Protein AF-A0AAU3U9R3-F1 (afdb_monomer)

Radius of gyration: 22.2 Å; Cα contacts (8 Å, |Δi|>4): 68; chains: 1; bounding box: 33×42×73 Å

Nearest PDB structures (foldseek):
  4l62-assembly1_C  TM=4.046E-01  e=1.860E+00  Pseudomonas aeruginosa PAO1

Secondary structure (DSSP, 8-state):
--SSHHHHHHHHHHHHHHTGGGT-GGGHHHHHHHHHHHHHHHHHHHHHTT---TTHHHHHHHHHHHHHHHHHH-TTTS-HHHHHHIIIIIIIIIIISS---TT-------PPPPPPPP-

Foldseek 3Di:
DPLDDVVLVVLVVLCVLQVCCVPDVVSVVVNVCVLVVQLVVQVVVCVVVVFDDPCSSVVSSVLVVVLSVCCNVCVPPCHSVNSVCCCPPPPCVPPGPPPPDVPPDPPPDDDDDDDDDDD

Solvent-accessible surface area (backbone atoms only — not comparable to full-atom values): 7079 Å² total; per-residue (Å²): 93,56,68,49,72,72,34,34,53,54,41,50,55,50,49,67,43,48,59,52,26,80,80,35,74,89,33,35,67,59,34,50,52,56,56,50,50,45,36,55,52,33,41,58,50,33,56,76,67,70,49,87,58,88,62,48,35,60,53,49,33,54,52,49,50,54,52,34,53,49,28,70,77,32,54,92,77,45,43,48,66,56,57,51,45,49,51,56,67,58,41,53,62,61,74,58,67,56,79,85,67,88,78,77,66,81,89,68,77,86,74,83,78,82,84,78,82,88,129

Structure (mmCIF, N/CA/C/O backbone):
data_AF-A0AAU3U9R3-F1
#
_entry.id   AF-A0AAU3U9R3-F1
#
loop_
_atom_site.group_PDB
_atom_site.id
_atom_site.type_symbol
_atom_site.label_atom_id
_atom_site.label_alt_id
_atom_site.label_comp_id
_atom_site.label_asym_id
_atom_site.label_entity_id
_atom_site.label_seq_id
_atom_site.pdbx_PDB_ins_code
_atom_site.Cartn_x
_atom_site.Cartn_y
_atom_site.Cartn_z
_atom_site.occupancy
_atom_site.B_iso_or_equiv
_atom_site.auth_seq_id
_atom_site.auth_comp_id
_atom_site.auth_asym_id
_atom_site.auth_atom_id
_atom_site.pdbx_PDB_model_num
ATOM 1 N N . MET A 1 1 ? -1.346 -3.817 -5.355 1.00 83.19 1 MET A N 1
ATOM 2 C CA . MET A 1 1 ? -1.047 -5.153 -4.776 1.00 83.19 1 MET A CA 1
ATOM 3 C C . MET A 1 1 ? -1.165 -6.195 -5.872 1.00 83.19 1 MET A C 1
ATOM 5 O O . MET A 1 1 ? -2.249 -6.282 -6.438 1.00 83.19 1 MET A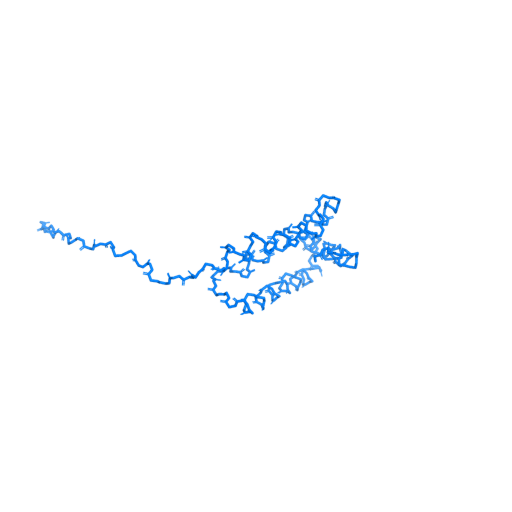 O 1
ATOM 9 N N . PRO A 1 2 ? -0.127 -7.009 -6.122 1.00 88.00 2 PRO A N 1
ATOM 10 C CA . PRO A 1 2 ? -0.076 -7.974 -7.224 1.00 88.00 2 PRO A CA 1
ATOM 11 C C . PRO A 1 2 ? -0.925 -9.225 -6.925 1.00 88.00 2 PRO A C 1
ATOM 13 O O . PRO A 1 2 ? -0.417 -10.299 -6.619 1.00 88.00 2 PRO A O 1
ATOM 16 N N . LEU A 1 3 ? -2.252 -9.072 -6.921 1.00 87.75 3 LEU A N 1
ATOM 17 C CA . LEU A 1 3 ? -3.200 -10.158 -6.622 1.00 87.75 3 LEU A CA 1
ATOM 18 C C . LEU A 1 3 ? -3.615 -10.965 -7.860 1.00 87.75 3 LEU A C 1
ATOM 20 O O . LEU A 1 3 ? -4.190 -12.045 -7.716 1.00 87.75 3 LEU A O 1
ATOM 24 N N . ASP A 1 4 ? -3.350 -10.412 -9.038 1.00 90.75 4 ASP A N 1
ATOM 25 C CA . ASP A 1 4 ? -3.533 -10.988 -10.365 1.00 90.75 4 ASP A CA 1
ATOM 26 C C . ASP A 1 4 ? -2.598 -10.263 -11.349 1.00 90.75 4 ASP A C 1
ATOM 28 O O . ASP A 1 4 ? -1.938 -9.295 -10.963 1.00 90.75 4 ASP A O 1
ATOM 32 N N . ALA A 1 5 ? -2.529 -10.742 -12.595 1.00 88.50 5 ALA A N 1
ATOM 33 C CA . ALA A 1 5 ? -1.587 -10.251 -13.604 1.00 88.50 5 ALA A CA 1
ATOM 34 C C . ALA A 1 5 ? -1.684 -8.732 -13.823 1.00 88.50 5 ALA A C 1
ATOM 36 O O . ALA A 1 5 ? -0.678 -8.041 -13.727 1.00 88.50 5 ALA A O 1
ATOM 37 N N . ALA A 1 6 ? -2.898 -8.197 -13.990 1.00 93.31 6 ALA A N 1
ATOM 38 C CA . ALA A 1 6 ? -3.089 -6.764 -14.211 1.00 93.31 6 ALA A CA 1
ATOM 39 C C . ALA A 1 6 ? -2.547 -5.928 -13.041 1.00 93.31 6 ALA A C 1
ATOM 41 O O . ALA A 1 6 ? -1.850 -4.938 -13.240 1.00 93.31 6 ALA A O 1
ATOM 42 N N . ARG A 1 7 ? -2.803 -6.351 -11.796 1.00 91.81 7 ARG A N 1
ATOM 43 C CA . ARG A 1 7 ? -2.304 -5.608 -10.628 1.00 91.81 7 ARG A CA 1
ATOM 44 C C . ARG A 1 7 ? -0.826 -5.871 -10.357 1.00 91.81 7 ARG A C 1
ATOM 46 O O . ARG A 1 7 ? -0.220 -5.127 -9.582 1.00 91.81 7 ARG A O 1
ATOM 53 N N . ALA A 1 8 ? -0.250 -6.928 -10.925 1.00 90.94 8 ALA A N 1
ATOM 54 C CA . ALA A 1 8 ? 1.190 -7.142 -10.912 1.00 90.94 8 ALA A CA 1
ATOM 55 C C . ALA A 1 8 ? 1.887 -6.115 -11.806 1.00 90.94 8 ALA A C 1
ATOM 57 O O . ALA A 1 8 ? 2.818 -5.466 -11.335 1.00 90.94 8 ALA A O 1
ATOM 58 N N . ASP A 1 9 ? 1.350 -5.872 -13.002 1.00 92.25 9 ASP A N 1
ATOM 59 C CA . ASP A 1 9 ? 1.843 -4.833 -13.910 1.00 92.25 9 ASP A CA 1
ATOM 60 C C . ASP A 1 9 ? 1.713 -3.437 -13.281 1.00 92.25 9 ASP A C 1
ATOM 62 O O . ASP A 1 9 ? 2.687 -2.691 -13.216 1.00 92.25 9 ASP A O 1
ATOM 66 N N . GLU A 1 10 ? 0.553 -3.106 -12.698 1.00 92.00 10 GLU A N 1
ATOM 67 C CA . GLU A 1 10 ? 0.368 -1.844 -11.958 1.00 92.00 10 GLU A CA 1
ATOM 68 C C . GLU A 1 10 ? 1.373 -1.691 -10.803 1.00 92.00 10 GLU A C 1
ATOM 70 O O . GLU A 1 10 ? 1.873 -0.600 -10.534 1.00 92.00 10 GLU A O 1
ATOM 75 N N . THR A 1 11 ? 1.678 -2.791 -10.106 1.00 92.38 11 THR A N 1
ATOM 76 C CA . THR A 1 11 ? 2.650 -2.787 -9.006 1.00 92.38 11 THR A CA 1
ATOM 77 C C . THR A 1 11 ? 4.075 -2.563 -9.520 1.00 92.38 11 THR A C 1
ATOM 79 O O . THR A 1 11 ? 4.844 -1.862 -8.865 1.00 92.38 11 THR A O 1
ATOM 82 N N . ALA A 1 12 ? 4.432 -3.135 -10.672 1.00 91.25 12 ALA A N 1
ATOM 83 C CA . ALA A 1 12 ? 5.728 -2.907 -11.300 1.00 91.25 12 ALA A CA 1
ATOM 84 C C . ALA A 1 12 ? 5.890 -1.431 -11.687 1.00 91.25 12 ALA A C 1
ATOM 86 O O . ALA A 1 12 ? 6.862 -0.802 -11.275 1.00 91.25 12 ALA A O 1
ATOM 87 N N . VAL A 1 13 ? 4.882 -0.853 -12.348 1.00 90.62 13 VAL A N 1
ATOM 88 C CA . VAL A 1 13 ? 4.856 0.574 -12.707 1.00 90.62 13 VAL A CA 1
ATOM 89 C C . VAL A 1 13 ? 4.996 1.452 -11.462 1.00 90.62 13 VAL A C 1
ATOM 91 O O . VAL A 1 13 ? 5.808 2.372 -11.435 1.00 90.62 13 VAL A O 1
ATOM 94 N N . TRP A 1 14 ? 4.258 1.144 -10.392 1.00 91.19 14 TRP A N 1
ATOM 95 C CA . TRP A 1 14 ? 4.385 1.866 -9.125 1.00 91.19 14 TRP A CA 1
ATOM 96 C C . TRP A 1 14 ? 5.829 1.871 -8.593 1.00 91.19 14 TRP A C 1
ATOM 98 O O . TRP A 1 14 ? 6.338 2.927 -8.219 1.00 91.19 14 TRP A O 1
ATOM 108 N N . LEU A 1 15 ? 6.513 0.721 -8.599 1.00 91.44 15 LEU A N 1
ATOM 109 C CA . LEU A 1 15 ? 7.907 0.612 -8.147 1.00 91.44 15 LEU A CA 1
ATOM 110 C C . LEU A 1 15 ? 8.890 1.357 -9.060 1.00 91.44 15 LEU A C 1
ATOM 112 O O . LEU A 1 15 ? 9.844 1.955 -8.558 1.00 91.44 15 LEU A O 1
ATOM 116 N N . GLU A 1 16 ? 8.650 1.344 -10.370 1.00 90.94 16 GLU A N 1
ATOM 117 C CA . GLU A 1 16 ? 9.454 2.058 -11.368 1.00 90.94 16 GLU A CA 1
ATOM 118 C C . GLU A 1 16 ? 9.388 3.581 -11.210 1.00 90.94 16 GLU A C 1
ATOM 120 O O . GLU A 1 16 ? 10.342 4.262 -11.571 1.00 90.94 16 GLU A O 1
ATOM 125 N N . PHE A 1 17 ? 8.326 4.123 -10.608 1.00 89.56 17 PHE A N 1
ATOM 126 C CA . PHE A 1 17 ? 8.250 5.544 -10.251 1.00 89.56 17 PHE A CA 1
ATOM 127 C C . PHE A 1 17 ? 8.727 5.824 -8.821 1.00 89.56 17 PHE A C 1
ATOM 129 O O . PHE A 1 17 ? 9.489 6.765 -8.591 1.00 89.56 17 PHE A O 1
ATOM 136 N N . ALA A 1 18 ? 8.322 5.001 -7.852 1.00 90.12 18 ALA A N 1
ATOM 137 C CA . ALA A 1 18 ? 8.589 5.251 -6.437 1.00 90.12 18 ALA A CA 1
ATOM 138 C C . ALA A 1 18 ? 10.077 5.119 -6.068 1.00 90.12 18 ALA A C 1
ATOM 140 O O . ALA A 1 18 ? 10.581 5.877 -5.237 1.00 90.12 18 ALA A O 1
ATOM 141 N N . LEU A 1 19 ? 10.803 4.164 -6.664 1.00 90.94 19 LEU A N 1
ATOM 142 C CA . LEU A 1 19 ? 12.216 3.948 -6.334 1.00 90.94 19 LEU A CA 1
ATOM 143 C C . LEU A 1 19 ? 13.139 5.031 -6.918 1.00 90.94 19 LEU A C 1
ATOM 145 O O . LEU A 1 19 ? 13.958 5.558 -6.153 1.00 90.94 19 LEU A O 1
ATOM 149 N N . PRO A 1 20 ? 13.038 5.406 -8.210 1.00 94.88 20 PRO A N 1
ATOM 150 C CA . PRO A 1 20 ? 13.941 6.399 -8.791 1.00 94.88 20 PRO A CA 1
ATOM 151 C C . PRO A 1 20 ? 13.701 7.823 -8.283 1.00 94.88 20 PRO A C 1
ATOM 153 O O . PRO A 1 20 ? 14.651 8.603 -8.231 1.00 94.88 20 PRO A O 1
ATOM 156 N N . ALA A 1 21 ? 12.493 8.149 -7.804 1.00 94.69 21 ALA A N 1
ATOM 157 C CA . ALA A 1 21 ? 12.181 9.448 -7.197 1.00 94.69 21 ALA A CA 1
ATOM 158 C C . ALA A 1 21 ? 13.087 9.829 -6.011 1.00 94.69 21 ALA A C 1
ATOM 160 O O . ALA A 1 21 ? 13.235 11.003 -5.683 1.00 94.69 21 ALA A O 1
ATOM 161 N N . ARG A 1 22 ? 13.768 8.854 -5.390 1.00 92.75 22 ARG A N 1
ATOM 162 C CA . ARG A 1 22 ? 14.773 9.106 -4.342 1.00 92.75 22 ARG A CA 1
ATOM 163 C C . ARG A 1 22 ? 16.005 9.864 -4.840 1.00 92.75 22 ARG A C 1
ATOM 165 O O . ARG A 1 22 ? 16.734 10.432 -4.031 1.00 92.75 22 ARG A O 1
ATOM 172 N N . THR A 1 23 ? 16.276 9.798 -6.138 1.00 96.25 23 THR A N 1
ATOM 173 C CA . THR A 1 23 ? 17.460 10.385 -6.778 1.00 96.25 23 THR A CA 1
ATOM 174 C C . THR A 1 23 ? 17.116 11.282 -7.961 1.00 96.25 23 THR A C 1
ATOM 176 O O . THR A 1 23 ? 17.973 12.051 -8.385 1.00 96.25 23 THR A O 1
ATOM 179 N N . ASP A 1 24 ? 15.888 11.204 -8.473 1.00 95.56 24 ASP A N 1
ATOM 180 C CA . ASP A 1 24 ? 15.375 12.053 -9.543 1.00 95.56 24 ASP A CA 1
ATOM 181 C C . ASP A 1 24 ? 14.254 12.972 -9.018 1.00 95.56 24 ASP A C 1
ATOM 183 O O . ASP A 1 24 ? 13.118 12.521 -8.833 1.00 95.56 24 ASP A O 1
ATOM 187 N N . PRO A 1 25 ? 14.542 14.270 -8.798 1.00 93.00 25 PRO A N 1
ATOM 188 C CA . PRO A 1 25 ? 13.549 15.236 -8.340 1.00 93.00 25 PRO A CA 1
ATOM 189 C C . PRO A 1 25 ? 12.346 15.388 -9.278 1.00 93.00 25 PRO A C 1
ATOM 191 O O . PRO A 1 25 ? 11.276 15.776 -8.813 1.00 93.00 25 PRO A O 1
ATOM 194 N N . ALA A 1 26 ? 12.484 15.084 -10.575 1.00 94.50 26 ALA A N 1
ATOM 195 C CA . ALA A 1 26 ? 11.384 15.193 -11.533 1.00 94.50 26 ALA A CA 1
ATOM 196 C C . ALA A 1 26 ? 10.257 14.187 -11.253 1.00 94.50 26 ALA A C 1
ATOM 198 O O . ALA A 1 26 ? 9.118 14.409 -11.660 1.00 94.50 26 ALA A O 1
ATOM 199 N N . LEU A 1 27 ? 10.559 13.104 -10.531 1.00 94.12 27 LEU A N 1
ATOM 200 C CA . LEU A 1 27 ? 9.593 12.079 -10.138 1.00 94.12 27 LEU A CA 1
ATOM 201 C C . LEU A 1 27 ? 9.035 12.290 -8.723 1.00 94.12 27 LEU A C 1
ATOM 203 O O . LEU A 1 27 ? 8.169 11.529 -8.294 1.00 94.12 27 LEU A O 1
ATOM 207 N N . GLY A 1 28 ? 9.502 13.314 -7.998 1.00 92.62 28 GLY A N 1
ATOM 208 C CA . GLY A 1 28 ? 9.126 13.555 -6.602 1.00 92.62 28 GLY A CA 1
ATOM 209 C C . GLY A 1 28 ? 7.620 13.733 -6.410 1.00 92.62 28 GLY A C 1
ATOM 210 O O . GLY A 1 28 ? 7.025 13.044 -5.589 1.00 92.62 28 GLY A O 1
ATOM 211 N N . SER A 1 29 ? 6.980 14.567 -7.235 1.00 93.81 29 SER A N 1
ATOM 212 C CA . SER A 1 29 ? 5.532 14.805 -7.142 1.00 93.81 29 SER A CA 1
ATOM 213 C C . SER A 1 29 ? 4.699 13.548 -7.402 1.00 93.81 29 SER A C 1
ATOM 215 O O . SER A 1 29 ? 3.671 13.352 -6.761 1.00 93.81 29 SER A O 1
ATOM 217 N N . ILE A 1 30 ? 5.150 12.680 -8.313 1.00 91.56 30 ILE A N 1
ATOM 218 C CA . ILE A 1 30 ? 4.489 11.402 -8.603 1.00 91.56 30 ILE A CA 1
ATOM 219 C C . ILE A 1 30 ? 4.629 10.467 -7.399 1.00 91.56 30 ILE A C 1
ATOM 221 O O . ILE A 1 30 ? 3.662 9.829 -6.993 1.00 91.56 30 ILE A O 1
ATOM 225 N N . ALA A 1 31 ? 5.820 10.387 -6.802 1.00 90.81 31 ALA A N 1
ATOM 226 C CA . ALA A 1 31 ? 6.040 9.568 -5.615 1.00 90.81 31 ALA A CA 1
ATOM 227 C C . ALA A 1 31 ? 5.196 10.040 -4.419 1.00 90.81 31 ALA A C 1
ATOM 229 O O . ALA A 1 31 ? 4.625 9.198 -3.723 1.00 90.81 31 ALA A O 1
ATOM 230 N N . ASP A 1 32 ? 5.065 11.354 -4.226 1.00 93.31 32 ASP A N 1
ATOM 231 C CA . ASP A 1 32 ? 4.208 11.944 -3.194 1.00 93.31 32 ASP A CA 1
ATOM 232 C C . ASP A 1 32 ? 2.729 11.603 -3.436 1.00 93.31 32 ASP A C 1
ATOM 234 O O . ASP A 1 32 ? 2.044 11.132 -2.529 1.00 93.31 32 ASP A O 1
ATOM 238 N N . GLU A 1 33 ? 2.242 11.724 -4.676 1.00 93.75 33 GLU A N 1
ATOM 239 C CA . GLU A 1 33 ? 0.862 11.360 -5.024 1.00 93.75 33 GLU A CA 1
ATOM 240 C C . GLU A 1 33 ? 0.573 9.876 -4.750 1.00 93.75 33 GLU A C 1
ATOM 242 O O . GLU A 1 33 ? -0.462 9.522 -4.178 1.00 93.75 33 GLU A O 1
ATOM 247 N N . LEU A 1 34 ? 1.504 8.990 -5.106 1.00 91.00 34 LEU A N 1
ATOM 248 C CA . LEU A 1 34 ? 1.386 7.558 -4.839 1.00 91.00 34 LEU A CA 1
ATOM 249 C C . LEU A 1 34 ? 1.384 7.256 -3.329 1.00 91.00 34 LEU A C 1
ATOM 251 O O . LEU A 1 34 ? 0.614 6.410 -2.860 1.00 91.00 34 LEU A O 1
ATOM 255 N N . HIS A 1 35 ? 2.224 7.959 -2.568 1.00 92.38 35 HIS A N 1
ATOM 256 C CA . HIS A 1 35 ? 2.327 7.849 -1.115 1.00 92.38 35 HIS A CA 1
ATOM 257 C C . HIS A 1 35 ? 1.040 8.302 -0.405 1.00 92.38 35 HIS A C 1
ATOM 259 O O . HIS A 1 35 ? 0.538 7.607 0.490 1.00 92.38 35 HIS A O 1
ATOM 265 N N . ASP A 1 36 ? 0.477 9.431 -0.828 1.00 95.44 36 ASP A N 1
ATOM 266 C CA . ASP A 1 36 ? -0.748 10.010 -0.274 1.00 95.44 36 ASP A CA 1
ATOM 267 C C . ASP A 1 36 ? -1.997 9.238 -0.707 1.00 95.44 36 ASP A C 1
ATOM 269 O O . ASP A 1 36 ? -2.936 9.046 0.077 1.00 95.44 36 ASP A O 1
ATOM 273 N N . GLY A 1 37 ? -2.004 8.723 -1.937 1.00 93.88 37 GLY A N 1
ATOM 274 C CA . GLY A 1 37 ? -3.076 7.886 -2.462 1.00 93.88 37 GLY A CA 1
ATOM 275 C C . GLY A 1 37 ? -3.281 6.628 -1.618 1.00 93.88 37 GLY A C 1
ATOM 276 O O . GLY A 1 37 ? -4.414 6.306 -1.242 1.00 93.88 37 GLY A O 1
ATOM 277 N N . LEU A 1 38 ? -2.194 5.949 -1.233 1.00 93.19 38 LEU A N 1
ATOM 278 C CA . LEU A 1 38 ? -2.280 4.772 -0.367 1.00 93.19 38 LEU A CA 1
ATOM 279 C C . LEU A 1 38 ? -2.838 5.117 1.019 1.00 93.19 38 LEU A C 1
ATOM 281 O O . LEU A 1 38 ? -3.698 4.393 1.528 1.00 93.19 38 LEU A O 1
ATOM 285 N N . ARG A 1 39 ? -2.403 6.234 1.613 1.00 96.12 39 ARG A N 1
ATOM 286 C CA . ARG A 1 39 ? -2.915 6.720 2.907 1.00 96.12 39 ARG A CA 1
ATOM 287 C C . ARG A 1 39 ? -4.388 7.057 2.837 1.00 96.12 39 ARG A C 1
ATOM 289 O O . ARG A 1 39 ? -5.142 6.624 3.697 1.00 96.12 39 ARG A O 1
ATOM 296 N N . THR A 1 40 ? -4.816 7.724 1.774 1.00 97.06 40 THR A N 1
ATOM 297 C CA . THR A 1 40 ? -6.227 8.036 1.530 1.00 97.06 40 THR A CA 1
ATOM 298 C C . THR A 1 40 ? -7.079 6.766 1.474 1.00 97.06 40 THR A C 1
ATOM 300 O O . THR A 1 40 ? -8.176 6.713 2.031 1.00 97.06 40 THR A O 1
ATOM 303 N N . VAL A 1 41 ? -6.590 5.713 0.813 1.00 93.62 41 VAL A N 1
ATOM 304 C CA . VAL A 1 41 ? -7.293 4.422 0.755 1.00 93.62 41 VAL A CA 1
ATOM 305 C C . VAL A 1 41 ? -7.297 3.725 2.117 1.00 93.62 41 VAL A C 1
ATOM 307 O O . VAL A 1 41 ? -8.339 3.207 2.526 1.00 93.62 41 VAL A O 1
ATOM 310 N N . ALA A 1 42 ? -6.163 3.716 2.820 1.00 92.94 42 ALA A N 1
ATOM 311 C CA . ALA A 1 42 ? -6.033 3.128 4.148 1.00 92.94 42 ALA A CA 1
ATOM 312 C C . ALA A 1 42 ? -6.979 3.799 5.156 1.00 92.94 42 ALA A C 1
ATOM 314 O O . ALA A 1 42 ? -7.712 3.105 5.857 1.00 92.94 42 ALA A O 1
ATOM 315 N N . ASP A 1 43 ? -7.025 5.128 5.163 1.00 93.94 43 ASP A N 1
ATOM 316 C CA . ASP A 1 43 ? -7.877 5.942 6.029 1.00 93.94 43 ASP A CA 1
ATOM 317 C C . ASP A 1 43 ? -9.363 5.638 5.793 1.00 93.94 43 ASP A C 1
ATOM 319 O O . ASP A 1 43 ? -10.077 5.199 6.694 1.00 93.94 43 ASP A O 1
ATOM 323 N N . ARG A 1 44 ? -9.802 5.672 4.526 1.00 94.50 44 ARG A N 1
ATOM 324 C CA . ARG A 1 44 ? -11.177 5.310 4.131 1.00 94.50 44 ARG A CA 1
ATOM 325 C C . ARG A 1 44 ? -11.565 3.882 4.511 1.00 94.50 44 ARG A C 1
ATOM 327 O O . ARG A 1 44 ? -12.752 3.598 4.702 1.00 94.50 44 ARG A O 1
ATOM 334 N N . LEU A 1 45 ? -10.614 2.947 4.527 1.00 90.94 45 LEU A N 1
ATOM 335 C CA . LEU A 1 45 ? -10.874 1.574 4.954 1.00 90.94 45 LEU A CA 1
ATOM 336 C C . LEU A 1 45 ? -11.043 1.499 6.474 1.00 90.94 45 LEU A C 1
ATOM 338 O O . LEU A 1 45 ? -11.963 0.835 6.949 1.00 90.94 45 LEU A O 1
ATOM 342 N N . LEU A 1 46 ? -10.185 2.184 7.226 1.00 90.62 46 LEU A N 1
ATOM 343 C CA . LEU A 1 46 ? -10.246 2.241 8.686 1.00 90.62 46 LEU A CA 1
ATOM 344 C C . LEU A 1 46 ? -11.531 2.919 9.167 1.00 90.62 46 LEU A C 1
ATOM 346 O O . LEU A 1 46 ? -12.185 2.390 10.066 1.00 90.62 46 LEU A O 1
ATOM 350 N N . ASP A 1 47 ? -11.963 3.986 8.496 1.00 90.69 47 ASP A N 1
ATOM 351 C CA . ASP A 1 47 ? -13.242 4.651 8.751 1.00 90.69 47 ASP A CA 1
ATOM 352 C C . ASP A 1 47 ? -14.430 3.707 8.564 1.00 90.69 47 ASP A C 1
ATOM 354 O O . ASP A 1 47 ? -15.288 3.589 9.442 1.00 90.69 47 ASP A O 1
ATOM 358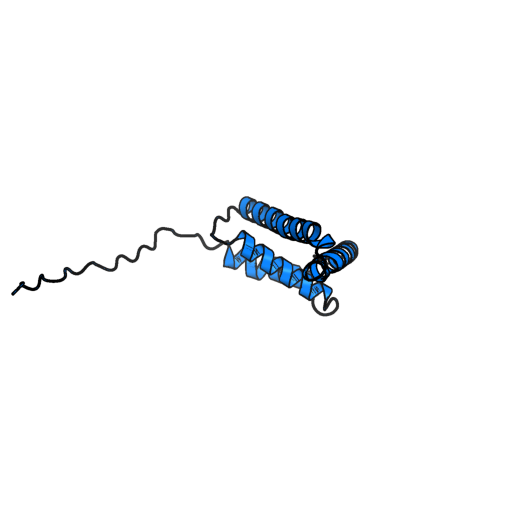 N N . ARG A 1 48 ? -14.461 2.953 7.457 1.00 90.06 48 ARG A N 1
ATOM 359 C CA . ARG A 1 48 ? -15.505 1.940 7.215 1.00 90.06 48 ARG A CA 1
ATOM 360 C C . ARG A 1 48 ? -15.518 0.837 8.267 1.00 90.06 48 ARG A C 1
ATOM 362 O O . ARG A 1 48 ? -16.568 0.259 8.531 1.00 90.06 48 ARG A O 1
ATOM 369 N N . LEU A 1 49 ? -14.364 0.542 8.855 1.00 87.44 49 LEU A N 1
ATOM 370 C CA . LEU A 1 49 ? -14.219 -0.419 9.944 1.00 87.44 49 LEU A CA 1
ATOM 371 C C . LEU A 1 49 ? -14.425 0.219 11.329 1.00 87.44 49 LEU A C 1
ATOM 373 O O . LEU A 1 49 ? -14.301 -0.479 12.334 1.00 87.44 49 LEU A O 1
ATOM 377 N N . SER A 1 50 ? -14.750 1.518 11.393 1.00 88.62 50 SER A N 1
ATOM 378 C CA . SER A 1 50 ? -14.908 2.296 12.631 1.00 88.62 50 SER A CA 1
ATOM 379 C C . SER A 1 50 ? -13.684 2.221 13.551 1.00 88.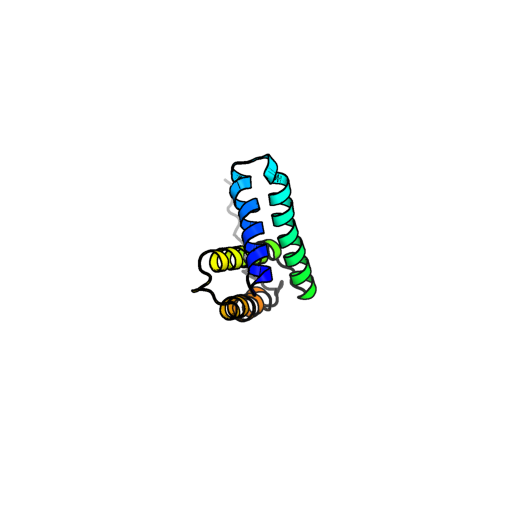62 50 SER A C 1
ATOM 381 O O . SER A 1 50 ? -13.792 2.197 14.777 1.00 88.62 50 SER A O 1
ATOM 383 N N . VAL A 1 51 ? -12.497 2.171 12.951 1.00 86.38 51 VAL A N 1
ATOM 384 C CA . VAL A 1 51 ? -11.225 2.120 13.659 1.00 86.38 51 VAL A CA 1
ATOM 385 C C . VAL A 1 51 ? -10.698 3.530 13.823 1.00 86.38 51 VAL A C 1
ATOM 387 O O . VAL A 1 51 ? -10.293 4.160 12.856 1.00 86.38 51 VAL A O 1
ATOM 390 N N . GLN A 1 52 ? -10.639 3.995 15.066 1.00 83.19 52 GLN A N 1
ATOM 391 C CA . GLN A 1 52 ? -10.103 5.307 15.404 1.00 83.19 52 GLN A CA 1
ATOM 392 C C . GLN A 1 52 ? -8.941 5.108 16.376 1.00 83.19 52 GLN A C 1
ATOM 394 O O . GLN A 1 52 ? -9.130 4.945 17.582 1.00 83.19 52 GLN A O 1
ATOM 399 N N . ALA A 1 53 ? -7.728 5.027 15.831 1.00 84.25 53 ALA A N 1
ATOM 400 C CA . ALA A 1 53 ? -6.509 4.871 16.613 1.00 84.25 53 ALA A CA 1
ATOM 401 C C . ALA A 1 53 ? -5.376 5.727 16.029 1.00 84.25 53 ALA A C 1
ATOM 403 O O . ALA A 1 53 ? -5.230 5.791 14.805 1.00 84.25 53 ALA A O 1
ATOM 404 N N . PRO A 1 54 ? -4.540 6.351 16.882 1.00 84.69 54 PRO A N 1
ATOM 405 C CA . PRO A 1 54 ? -3.361 7.068 16.417 1.00 84.69 54 PRO A CA 1
ATOM 406 C C . PRO A 1 54 ? -2.482 6.164 15.549 1.00 84.69 54 PRO A C 1
ATOM 408 O O . PRO A 1 54 ? -2.254 5.006 15.900 1.00 84.69 54 PRO A O 1
ATOM 411 N N . LEU A 1 55 ? -1.982 6.699 14.432 1.00 90.19 55 LEU A N 1
ATOM 412 C CA . LEU A 1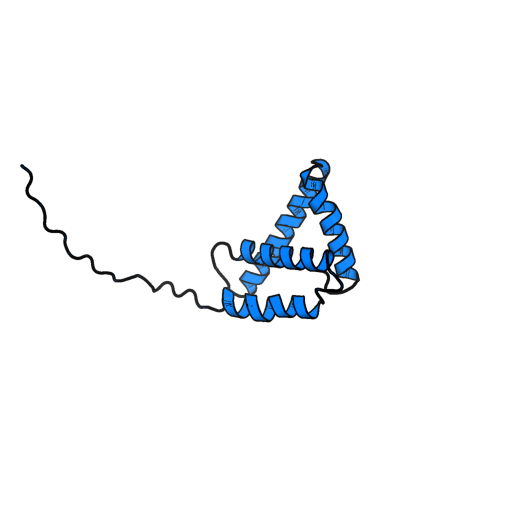 55 ? -1.113 6.002 13.471 1.00 90.19 55 LEU A CA 1
ATOM 413 C C . LEU A 1 55 ? -1.747 4.788 12.768 1.00 90.19 55 LEU A C 1
ATOM 415 O O . LEU A 1 55 ? -1.033 4.050 12.094 1.00 90.19 55 LEU A O 1
ATOM 419 N N . ALA A 1 56 ? -3.059 4.555 12.889 1.00 89.81 56 ALA A N 1
ATOM 420 C CA . ALA A 1 56 ? -3.705 3.408 12.250 1.00 89.81 56 ALA A CA 1
ATOM 421 C C . ALA A 1 56 ? -3.529 3.414 10.724 1.00 89.81 56 ALA A C 1
ATOM 423 O O . ALA A 1 56 ? -3.249 2.356 10.154 1.00 89.81 56 ALA A O 1
ATOM 424 N N . THR A 1 57 ? -3.647 4.593 10.107 1.00 93.62 57 THR A N 1
ATOM 425 C CA . THR A 1 57 ? -3.464 4.826 8.668 1.00 93.62 57 THR A CA 1
ATOM 426 C C . THR A 1 57 ? -2.033 4.517 8.241 1.00 93.62 57 THR A C 1
ATOM 428 O O . THR A 1 57 ? -1.834 3.677 7.368 1.00 93.62 57 THR A O 1
ATOM 431 N N . GLU A 1 58 ? -1.036 5.081 8.929 1.00 94.56 58 GLU A N 1
ATOM 432 C CA . GLU A 1 58 ? 0.388 4.806 8.672 1.00 94.56 58 GLU A CA 1
ATOM 433 C C . GLU A 1 58 ? 0.739 3.330 8.851 1.00 94.56 58 GLU A C 1
ATOM 435 O O . GLU A 1 58 ? 1.439 2.735 8.036 1.00 94.56 58 GLU A O 1
ATOM 440 N N . HIS A 1 59 ? 0.215 2.706 9.903 1.00 92.12 59 HIS A N 1
A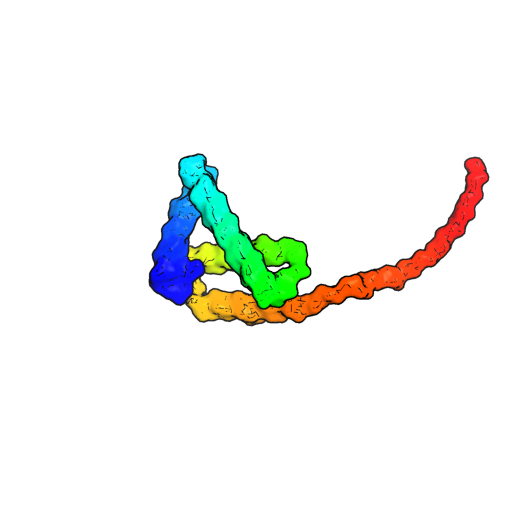TOM 441 C CA . HIS A 1 59 ? 0.439 1.294 10.167 1.00 92.12 59 HIS A CA 1
ATOM 442 C C . HIS A 1 59 ? -0.153 0.406 9.066 1.00 92.12 59 HIS A C 1
ATOM 444 O O . HIS A 1 59 ? 0.501 -0.535 8.620 1.00 92.12 59 HIS A O 1
ATOM 450 N N . LEU A 1 60 ? -1.377 0.692 8.613 1.00 91.50 60 LEU A N 1
ATOM 451 C CA . LEU A 1 60 ? -1.994 -0.057 7.522 1.00 91.50 60 LEU A CA 1
ATOM 452 C C . LEU A 1 60 ? -1.248 0.164 6.200 1.00 91.50 60 LEU A C 1
ATOM 454 O O . LEU A 1 60 ? -0.976 -0.812 5.503 1.00 91.50 60 LEU A O 1
ATOM 458 N N . ALA A 1 61 ? -0.881 1.408 5.883 1.00 93.56 61 ALA A N 1
ATOM 459 C CA . ALA A 1 61 ? -0.104 1.741 4.693 1.00 93.56 61 ALA A CA 1
ATOM 460 C C . ALA A 1 61 ? 1.238 0.991 4.677 1.00 93.56 61 ALA A C 1
ATOM 462 O O . ALA A 1 61 ? 1.510 0.266 3.727 1.00 93.56 61 ALA A O 1
ATOM 463 N N . ALA A 1 62 ? 2.004 1.026 5.773 1.00 92.88 62 ALA A N 1
ATOM 464 C CA . ALA A 1 62 ? 3.290 0.334 5.873 1.00 92.88 62 ALA A CA 1
ATOM 465 C C . ALA A 1 62 ? 3.177 -1.192 5.694 1.00 92.88 62 ALA A C 1
ATOM 467 O O . ALA A 1 62 ? 4.044 -1.829 5.091 1.00 92.88 62 ALA A O 1
ATOM 468 N N . VAL A 1 63 ? 2.102 -1.801 6.204 1.00 91.75 63 VAL A N 1
ATOM 469 C CA . VAL A 1 63 ? 1.829 -3.232 6.001 1.00 91.75 63 VAL A CA 1
ATOM 470 C C . VAL A 1 63 ? 1.518 -3.522 4.537 1.00 91.75 63 VAL A C 1
ATOM 472 O O . VAL A 1 63 ? 2.018 -4.508 3.995 1.00 91.75 63 VAL A O 1
ATOM 475 N N . LEU A 1 64 ? 0.698 -2.684 3.898 1.00 92.06 64 LEU A N 1
ATOM 476 C CA . LEU A 1 64 ? 0.373 -2.820 2.481 1.00 92.06 64 LEU A CA 1
ATOM 477 C C . LEU A 1 64 ? 1.630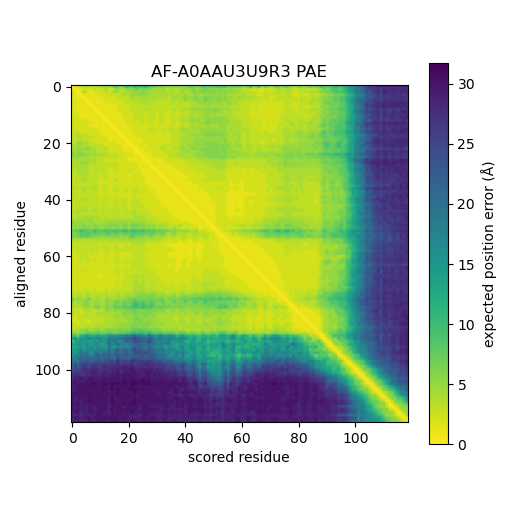 -2.664 1.621 1.00 92.06 64 LEU A C 1
ATOM 479 O O . LEU A 1 64 ? 1.893 -3.554 0.818 1.00 92.06 64 LEU A O 1
ATOM 483 N N . ASP A 1 65 ? 2.444 -1.636 1.854 1.00 92.19 65 ASP A N 1
ATOM 484 C CA . ASP A 1 65 ? 3.717 -1.415 1.157 1.00 92.19 65 ASP A CA 1
ATOM 485 C C . ASP A 1 65 ? 4.651 -2.619 1.286 1.00 92.19 65 ASP A C 1
ATOM 487 O O . ASP A 1 65 ? 5.156 -3.140 0.290 1.00 92.19 65 ASP A O 1
ATOM 491 N N . GLY A 1 66 ? 4.833 -3.131 2.508 1.00 91.25 66 GLY A N 1
ATOM 492 C CA . GLY A 1 66 ? 5.673 -4.301 2.750 1.00 91.25 66 GLY A CA 1
ATOM 493 C C . GLY A 1 66 ? 5.178 -5.547 2.012 1.00 91.25 66 GLY A C 1
ATOM 494 O O . GLY A 1 66 ? 5.979 -6.318 1.485 1.00 91.25 66 GLY A O 1
ATOM 495 N N . LEU A 1 67 ? 3.864 -5.755 1.943 1.00 91.88 67 LEU A N 1
ATOM 496 C CA . LEU A 1 67 ? 3.271 -6.874 1.212 1.00 91.88 67 LEU A CA 1
ATOM 497 C C . LEU A 1 67 ? 3.399 -6.713 -0.307 1.00 91.88 67 LEU A C 1
ATOM 499 O O . LEU A 1 67 ? 3.714 -7.685 -0.991 1.00 91.88 67 LEU A O 1
ATOM 503 N N . VAL A 1 68 ? 3.171 -5.502 -0.821 1.00 91.81 68 VAL A N 1
ATOM 504 C CA . VAL A 1 68 ? 3.328 -5.150 -2.238 1.00 91.81 68 VAL A CA 1
ATOM 505 C C . VAL A 1 68 ? 4.767 -5.392 -2.681 1.00 91.81 68 VAL A C 1
ATOM 507 O O . VAL A 1 68 ? 4.990 -6.143 -3.629 1.00 91.81 68 VAL A O 1
ATOM 510 N N . LEU A 1 69 ? 5.733 -4.823 -1.957 1.00 92.06 69 LEU A N 1
ATOM 511 C CA . LEU A 1 69 ? 7.153 -4.932 -2.272 1.00 92.06 69 LEU A CA 1
ATOM 512 C C . LEU A 1 69 ? 7.623 -6.389 -2.242 1.00 92.06 69 LEU A C 1
ATOM 514 O O . LEU A 1 69 ? 8.249 -6.855 -3.190 1.00 92.06 69 LEU A O 1
ATOM 518 N N . ASN A 1 70 ? 7.288 -7.140 -1.188 1.00 91.62 70 ASN A N 1
ATOM 519 C CA . ASN A 1 70 ? 7.698 -8.542 -1.091 1.00 91.62 70 ASN A CA 1
ATOM 520 C C . ASN A 1 70 ? 7.092 -9.409 -2.200 1.00 91.62 70 ASN A C 1
ATOM 522 O O . ASN A 1 70 ? 7.770 -10.299 -2.710 1.00 91.62 70 ASN A O 1
ATOM 526 N N . ALA A 1 71 ? 5.835 -9.170 -2.579 1.00 91.75 71 ALA A N 1
ATOM 527 C CA . ALA A 1 71 ? 5.195 -9.941 -3.638 1.00 91.75 71 ALA A CA 1
ATOM 528 C C . ALA A 1 71 ? 5.750 -9.604 -5.026 1.00 91.75 71 ALA A C 1
ATOM 530 O O . ALA A 1 71 ? 5.888 -10.503 -5.846 1.00 91.75 71 ALA A O 1
ATOM 531 N N . ALA A 1 72 ? 6.120 -8.345 -5.269 1.00 90.38 72 ALA A N 1
ATOM 532 C CA . ALA A 1 72 ? 6.794 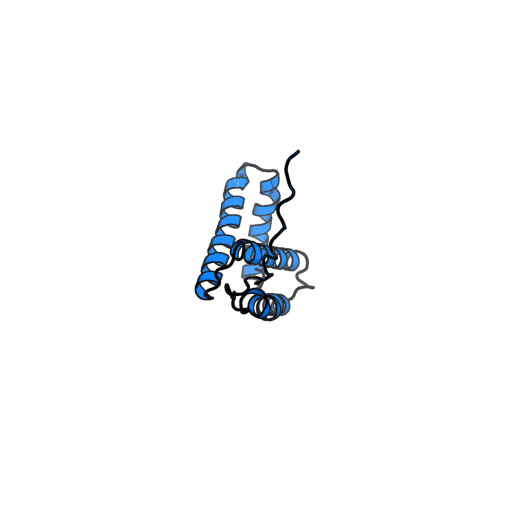-7.944 -6.499 1.00 90.38 72 ALA A CA 1
ATOM 533 C C . ALA A 1 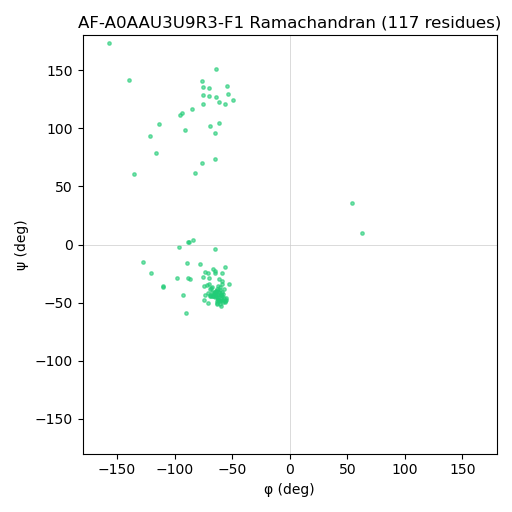72 ? 8.210 -8.533 -6.612 1.00 90.38 72 ALA A C 1
ATOM 535 O O . ALA A 1 72 ? 8.599 -8.998 -7.678 1.00 90.38 72 ALA A O 1
ATOM 536 N N . LEU A 1 73 ? 8.977 -8.557 -5.516 1.00 89.69 73 LEU A N 1
ATOM 537 C CA . LEU A 1 73 ? 10.344 -9.097 -5.510 1.00 89.69 73 LEU A CA 1
ATOM 538 C C . LEU A 1 73 ? 10.390 -10.630 -5.531 1.00 89.69 73 LEU A C 1
ATOM 540 O O . LEU A 1 73 ? 11.370 -11.222 -5.988 1.00 89.69 73 LEU A O 1
ATOM 544 N N . HIS A 1 74 ? 9.362 -11.288 -4.995 1.00 89.50 74 HIS A N 1
ATOM 545 C CA . HIS A 1 74 ? 9.318 -12.740 -4.842 1.00 89.50 74 HIS A CA 1
ATOM 546 C C . HIS A 1 74 ? 7.960 -13.329 -5.264 1.00 89.50 74 HIS A C 1
ATOM 548 O O . HIS A 1 74 ? 7.302 -13.980 -4.439 1.00 89.50 74 HIS A O 1
ATOM 554 N N . PRO A 1 75 ? 7.547 -13.155 -6.534 1.00 83.81 75 PRO A N 1
ATOM 555 C CA . PRO A 1 75 ? 6.221 -13.562 -7.007 1.00 83.81 75 PRO A CA 1
ATOM 556 C C . PRO A 1 75 ? 5.960 -15.063 -6.819 1.00 83.81 75 PRO A C 1
ATOM 558 O O . PRO A 1 75 ? 4.861 -15.460 -6.441 1.00 83.81 75 PRO A O 1
ATOM 561 N N . ASP A 1 76 ? 6.992 -15.900 -6.951 1.00 85.25 76 ASP A N 1
ATOM 562 C CA . ASP A 1 76 ? 6.864 -17.352 -6.767 1.00 85.25 76 ASP A CA 1
ATOM 563 C C . ASP A 1 76 ? 6.701 -17.768 -5.297 1.00 85.25 76 ASP A C 1
ATOM 565 O O . ASP A 1 76 ? 6.168 -18.839 -4.997 1.00 85.25 76 ASP A O 1
ATOM 569 N N . ARG A 1 77 ? 7.161 -16.930 -4.356 1.00 83.81 77 ARG A N 1
ATOM 570 C CA . ARG A 1 77 ? 7.192 -17.249 -2.917 1.00 83.81 77 ARG A CA 1
ATOM 571 C C . ARG A 1 77 ? 6.016 -16.667 -2.152 1.00 83.81 77 ARG A C 1
ATOM 573 O O . ARG A 1 77 ? 5.621 -17.234 -1.134 1.00 83.81 77 ARG A O 1
ATOM 580 N N . LEU A 1 78 ? 5.468 -15.544 -2.609 1.00 85.00 78 LEU A N 1
ATOM 581 C CA . LEU A 1 78 ? 4.374 -14.860 -1.932 1.00 85.00 78 LEU A CA 1
ATOM 582 C C . LEU A 1 78 ? 3.119 -14.855 -2.799 1.00 85.00 78 LEU A C 1
ATOM 584 O O . LEU A 1 78 ? 2.755 -13.859 -3.415 1.00 85.00 78 LEU A O 1
ATOM 588 N N . GLN A 1 79 ? 2.440 -16.001 -2.798 1.00 84.94 79 GLN A N 1
ATOM 589 C CA . GLN A 1 79 ? 1.223 -16.197 -3.575 1.00 84.94 79 GLN A CA 1
ATOM 590 C C . GLN A 1 79 ? 0.075 -15.278 -3.104 1.00 84.94 79 GLN A C 1
ATOM 592 O O . GLN A 1 79 ? -0.017 -14.969 -1.905 1.00 84.94 79 GLN A O 1
ATOM 597 N N . PRO A 1 80 ? -0.856 -14.891 -3.999 1.00 86.56 80 PRO A N 1
ATOM 598 C CA . PRO A 1 80 ? -1.974 -13.998 -3.678 1.00 86.56 80 PRO A CA 1
ATOM 599 C C . PRO A 1 80 ? -2.818 -14.426 -2.472 1.00 86.56 80 PRO A C 1
ATOM 601 O O . PRO A 1 80 ? -3.293 -13.587 -1.703 1.00 86.56 80 PRO A O 1
ATOM 604 N N . ASP A 1 81 ? -2.987 -15.729 -2.254 1.00 87.94 81 ASP A N 1
ATOM 605 C CA . ASP A 1 81 ? -3.742 -16.236 -1.105 1.00 87.94 81 ASP A CA 1
ATOM 606 C C . ASP A 1 81 ? -3.022 -16.010 0.223 1.00 87.94 81 ASP A C 1
ATOM 608 O O . ASP A 1 81 ? -3.665 -15.689 1.227 1.00 87.94 81 ASP A O 1
ATOM 612 N N . THR A 1 82 ? -1.691 -16.070 0.229 1.00 88.00 82 THR A N 1
ATOM 613 C CA . THR A 1 82 ? -0.880 -15.729 1.401 1.00 88.00 82 THR A CA 1
ATOM 614 C C . THR A 1 82 ? -1.016 -14.245 1.733 1.00 88.00 82 THR A C 1
ATOM 616 O O . THR A 1 82 ? -1.237 -13.899 2.894 1.00 88.00 82 THR A O 1
ATOM 619 N N . LEU A 1 83 ? -0.988 -13.366 0.724 1.00 87.62 83 LEU A N 1
ATOM 620 C CA . LEU A 1 83 ? -1.223 -11.926 0.892 1.00 87.62 83 LEU A CA 1
ATOM 621 C C . LEU A 1 83 ? -2.584 -11.650 1.548 1.00 87.62 83 LEU A C 1
ATOM 623 O O . LEU A 1 83 ? -2.675 -10.948 2.560 1.00 87.62 83 LEU A O 1
ATOM 627 N N . ARG A 1 84 ? -3.648 -12.270 1.019 1.00 87.50 84 ARG A N 1
ATOM 628 C CA . ARG A 1 84 ? -5.006 -12.163 1.576 1.00 87.50 84 ARG A CA 1
ATOM 629 C C . ARG A 1 84 ? -5.078 -12.705 3.002 1.00 87.50 84 ARG A C 1
ATOM 631 O O . ARG A 1 84 ? -5.742 -12.107 3.850 1.00 87.50 84 ARG A O 1
ATOM 638 N N . ALA A 1 85 ? -4.409 -13.823 3.281 1.00 86.81 85 ALA A N 1
ATOM 639 C CA . ALA A 1 85 ? -4.387 -14.433 4.604 1.00 86.81 85 ALA A CA 1
ATOM 640 C C . ALA A 1 85 ? -3.682 -13.545 5.640 1.00 86.81 85 ALA A C 1
ATOM 642 O O . ALA A 1 85 ? -4.188 -13.415 6.757 1.00 86.81 85 ALA A O 1
ATOM 643 N N . VAL A 1 86 ? -2.568 -12.895 5.287 1.00 85.00 86 VAL A N 1
ATOM 644 C CA . VAL A 1 86 ? -1.867 -11.960 6.184 1.00 85.00 86 VAL A CA 1
ATOM 645 C C . VAL A 1 86 ? -2.770 -10.780 6.552 1.00 85.00 86 VAL A C 1
ATOM 647 O O . VAL A 1 86 ? -2.932 -10.484 7.741 1.00 85.00 86 VAL A O 1
ATOM 650 N N . LEU A 1 87 ? -3.429 -10.172 5.560 1.00 82.88 87 LEU A N 1
ATOM 651 C CA . LEU A 1 87 ? -4.345 -9.049 5.781 1.00 82.88 87 LEU A CA 1
ATOM 652 C C . LEU A 1 87 ? -5.551 -9.446 6.645 1.00 82.88 87 LEU A C 1
ATOM 654 O O . LEU A 1 87 ? -5.834 -8.805 7.660 1.00 82.88 87 LEU A O 1
ATOM 658 N N . ARG A 1 88 ? -6.238 -10.538 6.289 1.00 80.69 88 ARG A N 1
ATOM 659 C CA . ARG A 1 88 ? -7.466 -10.981 6.972 1.00 80.69 88 ARG A CA 1
ATOM 660 C C . ARG A 1 88 ? -7.204 -11.537 8.369 1.00 80.69 88 ARG A C 1
ATOM 662 O O . ARG A 1 88 ? -7.880 -11.165 9.323 1.00 80.69 88 ARG A O 1
ATOM 669 N N . ARG A 1 89 ? -6.253 -12.466 8.492 1.00 65.12 89 ARG A N 1
ATOM 670 C CA . ARG A 1 89 ? -6.125 -13.337 9.671 1.00 65.12 89 ARG A CA 1
ATOM 671 C C . ARG A 1 89 ? -5.287 -12.713 10.781 1.00 65.12 89 ARG A C 1
ATOM 673 O O . ARG A 1 89 ? -5.513 -13.022 11.947 1.00 65.12 89 ARG A O 1
ATOM 680 N N . ARG A 1 90 ? -4.313 -11.863 10.436 1.00 60.53 90 ARG A N 1
ATOM 681 C CA . ARG A 1 90 ? -3.328 -11.348 11.400 1.00 60.53 90 ARG A CA 1
ATOM 682 C C . ARG A 1 90 ? -3.505 -9.867 11.725 1.00 60.53 90 ARG A C 1
ATOM 684 O O . ARG A 1 90 ? -3.335 -9.516 12.888 1.00 60.53 90 ARG A O 1
ATOM 691 N N . HIS A 1 91 ? -3.882 -9.035 10.751 1.00 63.47 91 HIS A N 1
ATOM 692 C CA . HIS A 1 91 ? -4.011 -7.588 10.959 1.00 63.47 91 HIS A CA 1
ATOM 693 C C . HIS A 1 91 ? -5.406 -7.155 11.405 1.00 63.47 91 HIS A C 1
ATOM 695 O O . HIS A 1 91 ? -5.556 -6.603 12.494 1.00 63.47 91 HIS A O 1
ATOM 701 N N . LEU A 1 92 ? -6.439 -7.448 10.614 1.00 64.44 92 LEU A N 1
ATOM 702 C CA . LEU A 1 92 ? -7.793 -6.972 10.916 1.00 64.44 92 LEU A CA 1
ATOM 703 C C . LEU A 1 92 ? -8.340 -7.575 12.218 1.00 64.44 92 LEU A C 1
ATOM 705 O O . LEU A 1 92 ? -8.872 -6.859 13.063 1.00 64.44 92 LEU A O 1
ATOM 709 N N . ALA A 1 93 ? -8.111 -8.873 12.436 1.00 59.59 93 ALA A N 1
ATOM 710 C CA . ALA A 1 93 ? -8.628 -9.583 13.603 1.00 59.59 93 ALA A CA 1
ATOM 711 C C . ALA A 1 93 ? -7.968 -9.197 14.943 1.00 59.59 93 ALA A C 1
ATOM 713 O O . ALA A 1 93 ? -8.599 -9.310 15.991 1.00 59.59 93 ALA A O 1
ATOM 714 N N . ARG A 1 94 ? -6.696 -8.771 14.939 1.00 60.00 94 ARG A N 1
ATOM 715 C CA . ARG A 1 94 ? -5.902 -8.580 16.170 1.00 60.00 94 ARG A CA 1
ATOM 716 C C . ARG A 1 94 ? -5.606 -7.117 16.488 1.00 60.00 94 ARG A C 1
ATOM 718 O O . ARG A 1 94 ? -5.556 -6.767 17.666 1.00 60.00 94 ARG A O 1
ATOM 725 N N . SER A 1 95 ? -5.386 -6.289 15.468 1.00 60.16 95 SER A N 1
ATOM 726 C CA . SER A 1 95 ? -4.922 -4.908 15.645 1.00 60.16 95 SER A CA 1
ATOM 727 C C . SER A 1 95 ? -6.067 -3.914 15.819 1.00 60.16 95 SER A C 1
ATOM 729 O O . SER A 1 95 ? -5.894 -2.917 16.510 1.00 60.16 95 SER A O 1
ATOM 731 N N . TYR A 1 96 ? -7.234 -4.203 15.239 1.00 57.81 96 TYR A N 1
ATOM 732 C CA . TYR A 1 96 ? -8.328 -3.235 15.125 1.00 57.81 96 TYR A CA 1
ATOM 733 C C . TYR A 1 96 ? -9.634 -3.664 15.812 1.00 57.81 96 TYR A C 1
ATOM 735 O O . TYR A 1 96 ? -10.403 -2.816 16.243 1.00 57.81 96 TYR A O 1
ATOM 743 N N . LEU A 1 97 ? -9.861 -4.970 16.002 1.00 57.06 97 LEU A N 1
ATOM 744 C CA . LEU A 1 97 ? -11.042 -5.500 16.706 1.00 57.06 97 LEU A CA 1
ATOM 745 C C . LEU A 1 97 ? -10.905 -5.543 18.236 1.00 57.06 97 LEU A C 1
ATOM 747 O O . LEU A 1 97 ? -11.796 -6.043 18.922 1.00 57.06 97 LEU A O 1
ATOM 751 N N . ARG A 1 98 ? -9.805 -5.043 18.810 1.00 50.47 98 ARG A N 1
ATOM 752 C CA . ARG A 1 98 ? -9.701 -4.911 20.265 1.00 50.47 98 ARG A CA 1
ATOM 753 C C . ARG A 1 98 ? -10.359 -3.584 20.655 1.00 50.47 98 ARG A C 1
ATOM 755 O O . ARG A 1 98 ? -9.826 -2.552 20.257 1.00 50.47 98 ARG A O 1
ATOM 762 N N . PRO A 1 99 ? -11.461 -3.572 21.433 1.00 47.16 99 PRO A N 1
ATOM 763 C CA . PRO A 1 99 ? -12.072 -2.318 21.845 1.00 47.16 99 PRO A CA 1
ATOM 764 C C . PRO A 1 99 ? -11.015 -1.485 22.567 1.00 47.16 99 PRO A C 1
ATOM 766 O O . PRO A 1 99 ? -10.437 -1.938 23.564 1.00 47.16 99 PRO A O 1
ATOM 769 N N . HIS A 1 100 ? -10.739 -0.284 22.057 1.00 51.06 100 HIS A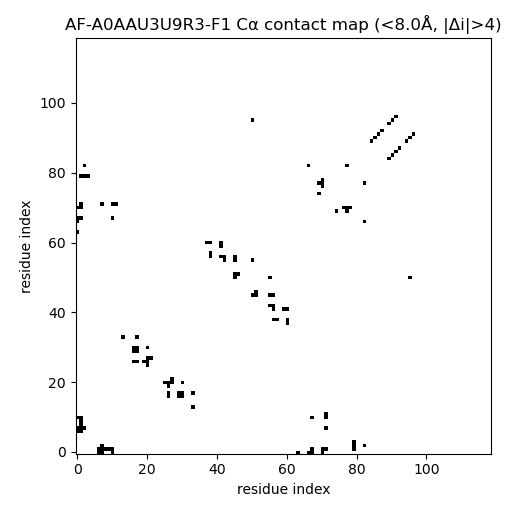 N 1
ATOM 770 C CA . HIS A 1 100 ? -10.040 0.721 22.837 1.00 51.06 100 HIS A CA 1
ATOM 771 C C . HIS A 1 100 ? -10.937 1.002 24.043 1.00 51.06 100 HIS A C 1
ATOM 773 O O . HIS A 1 100 ? -12.006 1.585 23.907 1.00 51.06 100 HIS A O 1
ATOM 779 N N . ASN A 1 101 ? -10.564 0.476 25.210 1.00 46.81 101 ASN A N 1
ATOM 780 C CA . ASN A 1 101 ? -11.252 0.752 26.459 1.00 46.81 101 ASN A CA 1
ATOM 781 C C . ASN A 1 101 ? -10.565 1.972 27.092 1.00 46.81 101 ASN A C 1
ATOM 783 O O . ASN A 1 101 ? -9.525 1.786 27.733 1.00 46.81 101 ASN A O 1
ATOM 787 N N . PRO A 1 102 ? -11.110 3.196 26.949 1.00 47.44 102 PRO A N 1
ATOM 788 C CA . PRO A 1 102 ? -10.522 4.394 27.551 1.00 47.44 102 PRO A CA 1
ATOM 789 C C . PRO A 1 102 ? -10.546 4.368 29.092 1.00 47.44 102 PRO A C 1
ATOM 791 O O . PRO A 1 102 ? -9.974 5.240 29.736 1.00 47.44 102 PRO A O 1
ATOM 794 N N . SER A 1 103 ? -11.146 3.349 29.720 1.00 47.44 103 SER A N 1
ATOM 795 C CA . SER A 1 103 ? -11.347 3.281 31.174 1.00 47.44 103 SER A CA 1
ATOM 796 C C . SER A 1 103 ? -10.192 2.662 31.969 1.00 47.44 103 SER A C 1
ATOM 798 O O . SER A 1 103 ? -10.301 2.538 33.190 1.00 47.44 103 SER A O 1
ATOM 800 N N . ARG A 1 104 ? -9.070 2.258 31.355 1.00 42.88 104 ARG A N 1
ATOM 801 C CA . ARG A 1 104 ? -7.892 1.800 32.122 1.00 42.88 104 ARG A CA 1
ATOM 802 C C . ARG A 1 104 ? -7.044 2.982 32.596 1.00 42.88 104 ARG A C 1
ATOM 804 O O . ARG A 1 104 ? -5.856 3.073 32.306 1.00 42.88 104 ARG A O 1
ATOM 811 N N . HIS A 1 105 ? -7.644 3.846 33.410 1.00 47.75 105 HIS A N 1
ATOM 812 C CA . HIS A 1 105 ? -6.873 4.623 34.372 1.00 47.75 105 HIS A CA 1
ATOM 813 C C . HIS A 1 105 ? -6.242 3.655 35.382 1.00 47.75 105 HIS A C 1
ATOM 815 O O . HIS A 1 105 ? -6.970 2.885 36.019 1.00 47.75 105 HIS A O 1
ATOM 821 N N . PRO A 1 106 ? -4.920 3.689 35.615 1.00 41.38 106 PRO A N 1
ATOM 822 C CA . PRO A 1 106 ? -4.392 3.096 36.822 1.00 41.38 106 PRO A CA 1
ATOM 823 C C . PRO A 1 106 ? -4.863 3.973 37.986 1.00 41.38 106 PRO A C 1
ATOM 825 O O . PRO A 1 106 ? -4.283 5.019 38.266 1.00 41.38 106 PRO A O 1
ATOM 828 N N . ARG A 1 107 ? -5.899 3.533 38.711 1.00 47.97 107 ARG A N 1
ATOM 829 C CA . ARG A 1 107 ? -6.082 3.929 40.113 1.00 47.97 107 ARG A CA 1
ATOM 830 C C . ARG A 1 107 ? -4.912 3.347 40.915 1.00 47.97 107 ARG A C 1
ATOM 832 O O . ARG A 1 107 ? -5.057 2.356 41.620 1.00 47.97 107 ARG A O 1
ATOM 839 N N . ARG A 1 108 ? -3.719 3.927 40.765 1.00 46.06 108 ARG A N 1
ATOM 840 C CA . ARG A 1 108 ? -2.616 3.762 41.713 1.00 46.06 108 ARG A CA 1
ATOM 841 C C . ARG A 1 108 ? -2.676 4.951 42.656 1.00 46.06 108 ARG A C 1
ATOM 843 O O . ARG A 1 108 ? -2.516 6.096 42.249 1.00 46.06 108 ARG A O 1
ATOM 850 N N . GLY A 1 109 ? -3.032 4.633 43.896 1.00 44.91 109 GLY A N 1
ATOM 851 C CA . GLY A 1 109 ? -3.314 5.584 44.953 1.00 44.91 109 GLY A CA 1
ATOM 852 C C . GLY A 1 109 ? -2.177 6.571 45.163 1.00 44.91 109 GLY A C 1
ATOM 853 O O . GLY A 1 109 ? -1.022 6.192 45.352 1.00 44.91 109 GLY A O 1
ATOM 854 N N . TRP A 1 110 ? -2.551 7.843 45.187 1.00 37.00 110 TRP A N 1
ATOM 855 C CA . TRP A 1 110 ? -1.766 8.888 45.810 1.00 37.00 110 TRP A CA 1
ATOM 856 C C . TRP A 1 110 ? -1.722 8.580 47.310 1.00 37.00 110 TRP A C 1
ATOM 858 O O . TRP A 1 110 ? -2.662 8.872 48.046 1.00 37.00 110 TRP A O 1
ATOM 868 N N . ARG A 1 111 ? -0.653 7.921 47.767 1.00 44.97 111 ARG A N 1
ATOM 869 C CA . ARG A 1 111 ? -0.287 7.948 49.185 1.00 44.97 111 ARG A CA 1
ATOM 870 C C . ARG A 1 111 ? 0.338 9.313 49.448 1.00 44.97 111 ARG A C 1
ATOM 872 O O . ARG A 1 111 ? 1.306 9.685 48.793 1.00 44.97 111 ARG A O 1
ATOM 879 N N . ALA A 1 112 ? -0.263 10.050 50.374 1.00 48.94 112 ALA A N 1
ATOM 880 C CA . ALA A 1 112 ? 0.228 11.326 50.866 1.00 48.94 112 ALA A CA 1
ATOM 881 C C . ALA A 1 112 ? 1.716 11.228 51.247 1.00 48.94 112 ALA A C 1
ATOM 883 O O . ALA A 1 112 ? 2.099 10.381 52.054 1.00 48.94 112 ALA A O 1
ATOM 884 N N . LEU A 1 113 ? 2.545 12.097 50.669 1.00 52.34 113 LEU A N 1
ATOM 885 C CA . LEU A 1 113 ? 3.896 12.356 51.161 1.00 52.34 113 LEU A CA 1
ATOM 886 C C . LEU A 1 113 ? 3.786 13.232 52.420 1.00 52.34 113 LEU A C 1
ATOM 888 O O . LEU A 1 113 ? 3.114 14.268 52.365 1.00 52.34 113 LEU A O 1
ATOM 892 N N . PRO A 1 114 ? 4.418 12.871 53.550 1.00 52.19 114 PRO A N 1
ATOM 893 C CA . PRO A 1 114 ? 4.477 13.759 54.697 1.00 52.19 114 PRO A CA 1
ATOM 894 C C . PRO A 1 114 ? 5.401 14.943 54.385 1.00 52.19 114 PRO A C 1
ATOM 896 O O . PRO A 1 114 ? 6.487 14.789 53.826 1.00 52.19 114 PRO A O 1
ATOM 899 N N . ARG A 1 115 ? 4.937 16.147 54.734 1.00 54.53 115 ARG A N 1
ATOM 900 C CA . ARG A 1 115 ? 5.690 17.400 54.616 1.00 54.53 115 ARG A CA 1
ATOM 901 C C . ARG A 1 115 ? 6.943 17.330 55.496 1.00 54.53 115 ARG A C 1
ATOM 903 O O . ARG A 1 115 ? 6.821 17.160 56.706 1.00 54.53 115 ARG A O 1
ATOM 910 N N . LEU A 1 116 ? 8.125 17.502 54.906 1.00 60.72 116 LEU A N 1
ATOM 911 C CA . LEU A 1 116 ? 9.358 17.745 55.660 1.00 60.72 116 LEU A CA 1
ATOM 912 C C . LEU A 1 116 ? 9.389 19.203 56.158 1.00 60.72 116 LEU A C 1
ATOM 914 O O . LEU A 1 116 ? 8.973 20.101 55.417 1.00 60.72 116 LEU A O 1
ATOM 918 N N . PRO A 1 117 ? 9.871 19.466 57.385 1.00 55.09 117 PRO A N 1
ATOM 919 C CA . PRO A 1 117 ? 9.988 20.819 57.908 1.00 55.09 117 PRO A CA 1
ATOM 920 C C . PRO A 1 117 ? 11.181 21.534 57.265 1.00 55.09 117 PRO A C 1
ATOM 922 O O . PRO A 1 117 ? 12.272 20.975 57.151 1.00 55.09 117 PRO A O 1
ATOM 925 N N . ARG A 1 118 ? 10.967 22.788 56.857 1.00 54.66 118 ARG A N 1
ATOM 926 C CA . ARG A 1 118 ? 12.043 23.692 56.441 1.00 54.66 118 ARG A CA 1
ATOM 927 C C . ARG A 1 118 ? 12.861 24.089 57.674 1.00 54.66 118 ARG A C 1
ATOM 929 O O . ARG A 1 118 ? 12.279 24.538 58.660 1.00 54.66 118 ARG A O 1
ATOM 936 N N . ARG A 1 119 ? 14.178 23.917 57.599 1.00 60.34 119 ARG A N 1
ATOM 937 C CA . ARG A 1 119 ? 15.150 24.699 58.365 1.00 60.34 119 ARG A CA 1
ATOM 938 C C . ARG A 1 119 ? 15.850 25.639 57.402 1.00 60.34 119 ARG A C 1
ATOM 940 O O . ARG A 1 119 ? 16.043 25.207 56.243 1.00 60.34 119 ARG A O 1
#

pLDDT: mean 80.67, std 17.33, range [37.0, 97.06]

Sequence (119 aa):
MPLDAARADETAVWLEFALPARTDPALGSIADELHDGLRTVADRLLDRLSVQAPLATEHLAAVLDGLVLNAALHPDRLQPDTLRAVLRRRHLARSYLRPHNPSRHPRRGWRALPRLPRR

Mean predicted aligned error: 10.91 Å